Protein AF-A0A6V8NYQ4-F1 (afdb_monomer)

Organism: NCBI:txid2754717

InterPro domains:
  IPR017926 Glutamine amidotransferase [PF00117] (45-152)
  IPR029062 Class I glutamine amidotransferase-like [G3DSA:3.40.50.880] (35-164)
  IPR029062 Class I glutamine amidotransferase-like [SSF52317] (42-152)

Nearest PDB structures (foldseek):
  2ywc-assembly1_B  TM=9.496E-01  e=1.575E-10  Thermus thermophilus HB8
  7sbc-assembly1_A  TM=8.533E-01  e=2.482E-11  Acinetobacter baumannii
  1gpm-assembly1_D  TM=8.796E-01  e=5.332E-11  Escherichia coli K-12
  7sbc-assembly1_D  TM=8.388E-01  e=5.332E-11  Acinetobacter baumannii
  7sbc-assembly1_C  TM=8.125E-01  e=3.413E-11  Acinetobacter baumannii

Secondary structure (DSSP, 8-state):
--SSHHHHHHHHHHHHHHHHHHS-TTHHHHHHHHT-------EEEEEESS-TTHHHHHHHHHHTT-EEEEEETT--HHHHHHT--SEEEE---SS-TTSTT-----GGGGGSS--EEE-THHHHHHHHHTT------SS--EEEEEEEPPTTSSTT----EEEEEEE-

Mean predicted aligned error: 13.43 Å

Radius of gyration: 24.88 Å; Cα contacts (8 Å, |Δi|>4): 232; chains: 1; bounding box: 46×30×73 Å

Sequence (168 aa):
MTDIHKAAEIKKDTENTEIKKVTGMSKVKDINEEISIERETDTIVVLDFGGQYSQLIARRVRECQVYSLLLSYDTPLAEIVKLRPKGIILSGGPASVQVEGAPKCDPHLFGLGIPVLGICYGLQLMAHLLGGKVTTSGISEYGKTELSLDARSSDDGSADTHSIFLFG

Foldseek 3Di:
DPPPVVVVVVVVVVVVVVVCVVDPPPVVVVVVVVVPPPVLFAEEEEEDQADPCSVVVQVVCVVVVGHYDYDHQAPDPVVVVVNVHQEYEYEDHPDDPPDPPRRHHDLCVVVPPHHYHYDHNRVQRVCVSVPHDDDDDPDWDFAWDWDWDQLVPDPVSDTDIDTDTDTD

Structure (mmCIF, N/CA/C/O backbone):
data_AF-A0A6V8NYQ4-F1
#
_entry.id   AF-A0A6V8NYQ4-F1
#
loop_
_atom_site.group_PDB
_atom_site.id
_atom_site.type_symbol
_atom_site.label_atom_id
_atom_site.label_alt_id
_atom_site.label_comp_id
_atom_site.label_asym_id
_atom_site.label_entity_id
_atom_site.label_seq_id
_atom_site.pdbx_PDB_ins_code
_atom_site.Cartn_x
_atom_site.Cartn_y
_atom_site.Cartn_z
_atom_site.occupancy
_atom_site.B_iso_or_equiv
_atom_site.auth_seq_id
_atom_site.auth_comp_id
_atom_site.auth_asym_id
_atom_site.auth_atom_id
_atom_site.pdbx_PDB_model_num
ATOM 1 N N . MET A 1 1 ? 6.562 4.997 48.165 1.00 47.06 1 MET A N 1
ATOM 2 C CA . MET A 1 1 ? 5.998 5.496 46.890 1.00 47.06 1 MET A CA 1
ATOM 3 C C . MET A 1 1 ? 4.665 4.788 46.660 1.00 47.06 1 MET A C 1
ATOM 5 O O . MET A 1 1 ? 4.519 4.051 45.698 1.00 47.06 1 MET A O 1
ATOM 9 N N . THR A 1 2 ? 3.721 4.935 47.602 1.00 43.75 2 THR A N 1
ATOM 10 C CA . THR A 1 2 ? 2.524 4.068 47.637 1.00 43.75 2 THR A CA 1
ATOM 11 C C . THR A 1 2 ? 1.272 4.728 48.229 1.00 43.75 2 THR A C 1
ATOM 13 O O . THR A 1 2 ? 0.262 4.056 48.386 1.00 43.75 2 THR A O 1
ATOM 16 N N . ASP A 1 3 ? 1.283 6.041 48.483 1.00 48.44 3 ASP A N 1
ATOM 17 C CA . ASP A 1 3 ? 0.175 6.710 49.190 1.00 48.44 3 ASP A CA 1
ATOM 18 C C . ASP A 1 3 ? -0.668 7.656 48.319 1.00 48.44 3 ASP A C 1
ATOM 20 O O . ASP A 1 3 ? -1.706 8.138 48.758 1.00 48.44 3 ASP A O 1
ATOM 24 N N . ILE A 1 4 ? -0.296 7.878 47.052 1.00 41.62 4 ILE A N 1
ATOM 25 C CA . ILE A 1 4 ? -1.081 8.720 46.124 1.00 41.62 4 ILE A CA 1
ATOM 26 C C . ILE A 1 4 ? -2.063 7.878 45.291 1.00 41.62 4 ILE A C 1
ATOM 28 O O . ILE A 1 4 ? -3.172 8.325 45.003 1.00 41.62 4 ILE A O 1
ATOM 32 N N . HIS A 1 5 ? -1.726 6.623 44.978 1.00 44.12 5 HIS A N 1
ATOM 33 C CA . HIS A 1 5 ? -2.622 5.735 44.226 1.00 44.12 5 HIS A CA 1
ATOM 34 C C . HIS A 1 5 ? -3.829 5.264 45.052 1.00 44.12 5 HIS A C 1
ATOM 36 O O . HIS A 1 5 ? -4.928 5.160 44.515 1.00 44.12 5 HIS A O 1
ATOM 42 N N . LYS A 1 6 ? -3.672 5.095 46.371 1.00 47.97 6 LYS A N 1
ATOM 43 C CA . LYS A 1 6 ? -4.752 4.625 47.253 1.00 47.97 6 LYS A CA 1
ATOM 44 C C . LYS A 1 6 ? -5.828 5.690 47.514 1.00 47.97 6 LYS A C 1
ATOM 46 O O . LYS A 1 6 ? -6.999 5.365 47.666 1.00 47.97 6 LYS A O 1
ATOM 51 N N . ALA A 1 7 ? -5.454 6.971 47.507 1.00 45.22 7 ALA A N 1
ATOM 52 C CA . ALA A 1 7 ? -6.394 8.080 47.692 1.00 45.22 7 ALA A CA 1
ATOM 53 C C . ALA A 1 7 ? -7.265 8.352 46.446 1.00 45.22 7 ALA A C 1
ATOM 55 O O . ALA A 1 7 ? -8.390 8.835 46.577 1.00 45.22 7 ALA A O 1
ATOM 56 N N . ALA A 1 8 ? -6.769 8.029 45.246 1.00 44.34 8 ALA A N 1
ATOM 57 C CA . ALA A 1 8 ? -7.518 8.177 43.995 1.00 44.34 8 ALA A CA 1
ATOM 58 C C . ALA A 1 8 ? -8.578 7.076 43.802 1.00 44.34 8 ALA A C 1
ATOM 60 O O . ALA A 1 8 ? -9.621 7.322 43.201 1.00 44.34 8 ALA A O 1
ATOM 61 N N . GLU A 1 9 ? -8.328 5.883 44.339 1.00 45.12 9 GLU A N 1
ATOM 62 C CA . GLU A 1 9 ? -9.235 4.732 44.266 1.00 45.12 9 GLU A CA 1
ATOM 63 C C . GLU A 1 9 ? -10.422 4.902 45.232 1.00 45.12 9 GLU A C 1
ATOM 65 O O . GLU A 1 9 ? -11.577 4.790 44.835 1.00 45.12 9 GLU A O 1
ATOM 70 N N . ILE A 1 10 ? -10.153 5.369 46.458 1.00 49.22 10 ILE A N 1
ATOM 71 C CA . ILE A 1 10 ? -11.186 5.615 47.480 1.00 49.22 10 ILE A CA 1
ATOM 72 C C . ILE A 1 10 ? -12.109 6.792 47.102 1.00 49.22 10 ILE A C 1
ATOM 74 O O . ILE A 1 10 ? -13.310 6.758 47.384 1.00 49.22 10 ILE A O 1
ATOM 78 N N . LYS A 1 11 ? -11.592 7.828 46.420 1.00 49.75 11 LYS A N 1
ATOM 79 C CA . LYS A 1 11 ? -12.435 8.933 45.922 1.00 49.75 11 LYS A CA 1
ATOM 80 C C . LYS A 1 11 ? -13.393 8.486 44.816 1.00 49.75 11 LYS A C 1
ATOM 82 O O . LYS A 1 11 ? -14.563 8.859 44.868 1.00 49.75 11 LYS A O 1
ATOM 87 N N . LYS A 1 12 ? -12.936 7.638 43.886 1.00 51.28 12 LYS A N 1
ATOM 88 C CA . LYS A 1 12 ? -13.782 7.089 42.813 1.00 51.28 12 LYS A CA 1
ATOM 89 C C . LYS A 1 12 ? -14.933 6.248 43.355 1.00 51.28 12 LYS A C 1
ATOM 91 O O . LYS A 1 12 ? -16.038 6.340 42.829 1.00 51.28 12 LYS A O 1
ATOM 96 N N . ASP A 1 13 ? -14.700 5.483 44.417 1.00 49.62 13 ASP A N 1
ATOM 97 C CA . ASP A 1 13 ? -15.734 4.634 45.017 1.00 49.62 13 ASP A CA 1
ATOM 98 C C . ASP A 1 13 ? -16.775 5.436 45.807 1.00 49.62 13 ASP A C 1
ATOM 100 O O . ASP A 1 13 ? -17.963 5.096 45.804 1.00 49.62 13 ASP A O 1
ATOM 104 N N . THR A 1 14 ? -16.357 6.539 46.435 1.00 50.16 14 THR A N 1
ATOM 105 C CA . THR A 1 14 ? -17.260 7.399 47.215 1.00 50.16 14 THR A CA 1
ATOM 106 C C . THR A 1 14 ? -18.154 8.241 46.293 1.00 50.16 14 THR A C 1
ATOM 108 O O . THR A 1 14 ? -19.370 8.257 46.486 1.00 50.16 14 THR A O 1
ATOM 111 N N . GLU A 1 15 ? -17.599 8.822 45.218 1.00 51.72 15 GLU A N 1
ATOM 112 C CA . GLU A 1 15 ? -18.380 9.533 44.184 1.00 51.72 15 GLU A CA 1
ATOM 113 C C . GLU A 1 15 ? -19.346 8.595 43.446 1.00 51.72 15 GLU A C 1
ATOM 115 O O . GLU A 1 15 ? -20.516 8.932 43.258 1.00 51.72 15 GLU A O 1
ATOM 120 N N . ASN A 1 16 ? -18.917 7.374 43.095 1.00 50.88 16 ASN A N 1
ATOM 121 C CA . ASN A 1 16 ? -19.809 6.395 42.460 1.00 50.88 16 ASN A CA 1
ATOM 122 C C . ASN A 1 16 ? -20.960 5.961 43.373 1.00 50.88 16 ASN A C 1
ATOM 124 O O . ASN A 1 16 ? -22.036 5.609 42.885 1.00 50.88 16 ASN A O 1
ATOM 128 N N . THR A 1 17 ? -20.747 5.954 44.689 1.00 49.69 17 THR A N 1
ATOM 129 C CA . THR A 1 17 ? -21.781 5.578 45.659 1.00 49.69 17 THR A CA 1
ATOM 130 C C . THR A 1 17 ? -22.814 6.693 45.830 1.00 49.69 17 THR A C 1
ATOM 132 O O . THR A 1 17 ? -24.009 6.404 45.916 1.00 49.69 17 THR A O 1
ATOM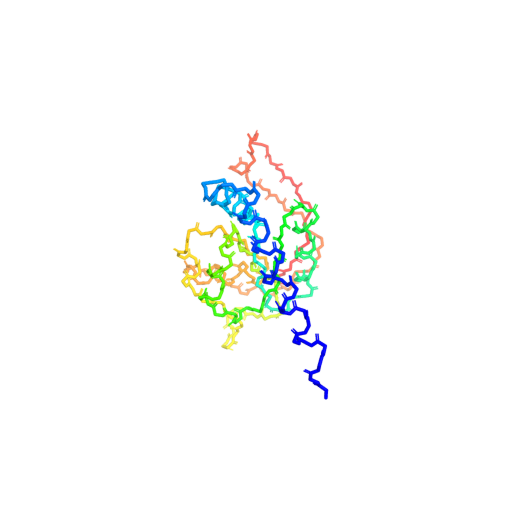 135 N N . GLU A 1 18 ? -22.395 7.960 45.800 1.00 50.16 18 GLU A N 1
ATOM 136 C CA . GLU A 1 18 ? -23.314 9.106 45.837 1.00 50.16 18 GLU A CA 1
ATOM 137 C C . GLU A 1 18 ? -24.107 9.257 44.533 1.00 50.16 18 GLU A C 1
ATOM 139 O O . GLU A 1 18 ? -25.329 9.426 44.577 1.00 50.16 18 GLU A O 1
ATOM 144 N N . ILE A 1 19 ? -23.467 9.076 43.374 1.00 49.09 19 ILE A N 1
ATOM 145 C CA . ILE A 1 19 ? -24.136 9.139 42.064 1.00 49.09 19 ILE A CA 1
ATOM 146 C C . ILE A 1 19 ? -25.211 8.044 41.944 1.00 49.09 19 ILE A C 1
ATOM 148 O O . ILE A 1 19 ? -26.349 8.336 41.560 1.00 49.09 19 ILE A O 1
ATOM 152 N N . LYS A 1 20 ? -24.911 6.809 42.376 1.00 49.91 20 LYS A N 1
ATOM 153 C CA . LYS A 1 20 ? -25.877 5.689 42.412 1.00 49.91 20 LYS A CA 1
ATOM 154 C C . LYS A 1 20 ? -27.059 5.921 43.360 1.00 49.91 20 LYS A C 1
ATOM 156 O O . LYS A 1 20 ? -28.101 5.296 43.187 1.00 49.91 20 LYS A O 1
ATOM 161 N N . LYS A 1 21 ? -26.909 6.788 44.368 1.00 49.78 21 LYS A N 1
ATOM 162 C CA . LYS A 1 21 ? -27.956 7.075 45.363 1.00 49.78 21 LYS A CA 1
ATOM 163 C C . LYS A 1 21 ? -28.878 8.218 44.929 1.00 49.78 21 LYS A C 1
ATOM 165 O O . LYS A 1 21 ? -30.060 8.193 45.262 1.00 49.78 21 LYS A O 1
ATOM 170 N N . VAL A 1 22 ? -28.355 9.190 44.174 1.00 51.56 22 VAL A N 1
ATOM 171 C CA . VAL A 1 22 ? -29.119 10.342 43.652 1.00 51.56 22 VAL A CA 1
ATOM 172 C C . VAL A 1 22 ? -29.856 9.999 42.354 1.00 51.56 22 VAL A C 1
ATOM 174 O O . VAL A 1 22 ? -30.937 10.526 42.094 1.00 51.56 22 VAL A O 1
ATOM 177 N N . THR A 1 23 ? -29.323 9.073 41.555 1.00 47.62 23 THR A N 1
ATOM 178 C CA . THR A 1 23 ? -29.973 8.599 40.328 1.00 47.62 23 THR A CA 1
ATOM 179 C C . THR A 1 23 ? -30.426 7.157 40.502 1.00 47.62 23 THR A C 1
ATOM 181 O O . THR A 1 23 ? -29.618 6.236 40.519 1.00 47.62 23 THR A O 1
ATOM 184 N N . GLY A 1 24 ? -31.739 6.957 40.666 1.00 46.62 24 GLY A N 1
ATOM 185 C CA . GLY A 1 24 ? -32.337 5.628 40.790 1.00 46.62 24 GLY A 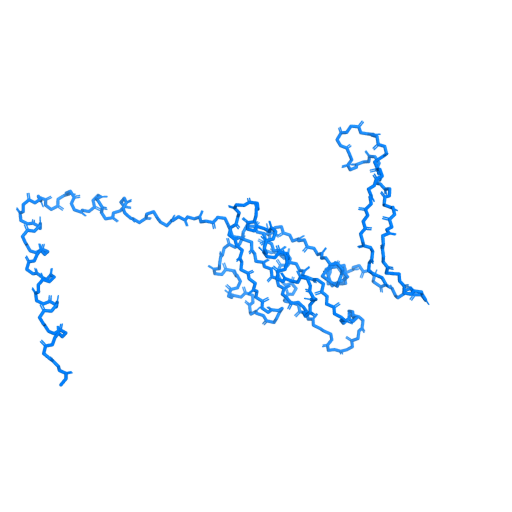CA 1
ATOM 186 C C . GLY A 1 24 ? -31.791 4.670 39.727 1.00 46.62 24 GLY A C 1
ATOM 187 O O . GLY A 1 24 ? -31.747 5.017 38.545 1.00 46.62 24 GLY A O 1
ATOM 188 N N . MET A 1 25 ? -31.377 3.479 40.175 1.00 45.56 25 MET A N 1
ATOM 189 C CA . MET A 1 25 ? -30.606 2.443 39.464 1.00 45.56 25 MET A CA 1
ATOM 190 C C . MET A 1 25 ? -31.068 2.047 38.046 1.00 45.56 25 MET A C 1
ATOM 192 O O . MET A 1 25 ? -30.364 1.289 37.386 1.00 45.56 25 MET A O 1
ATOM 196 N N . SER A 1 26 ? -32.201 2.546 37.552 1.00 46.97 26 SER A N 1
ATOM 197 C CA . SER A 1 26 ? -32.643 2.323 36.174 1.00 46.97 26 SER A CA 1
ATOM 198 C C . SER A 1 26 ? -31.987 3.275 35.168 1.00 46.97 26 SER A C 1
ATOM 200 O O . SER A 1 26 ? -31.706 2.848 34.061 1.00 46.97 26 SER A O 1
ATOM 202 N N . LYS A 1 27 ? -31.670 4.527 35.542 1.00 49.53 27 LYS A N 1
ATOM 203 C CA . LYS A 1 27 ? -31.125 5.517 34.589 1.00 49.53 27 LYS A CA 1
ATOM 204 C C . LYS A 1 27 ? -29.635 5.340 34.304 1.00 49.53 27 LYS A C 1
ATOM 206 O O . LYS A 1 27 ? -29.196 5.674 33.219 1.00 49.53 27 LYS A O 1
ATOM 211 N N . VAL A 1 28 ? -28.860 4.795 35.249 1.00 48.66 28 VAL A N 1
ATOM 212 C CA . VAL A 1 28 ? -27.393 4.643 35.128 1.00 48.66 28 VAL A CA 1
ATOM 213 C C . VAL A 1 28 ? -26.986 3.582 34.094 1.00 48.66 28 VAL A C 1
ATOM 215 O O . VAL A 1 28 ? -25.882 3.645 33.556 1.00 48.66 28 VAL A O 1
ATOM 218 N N . LYS A 1 29 ? -27.860 2.614 33.790 1.00 47.19 29 LYS A N 1
ATOM 219 C CA . LYS A 1 29 ? -27.615 1.653 32.705 1.00 47.19 29 LYS A CA 1
ATOM 220 C C . LYS A 1 29 ? -27.750 2.311 31.334 1.00 47.19 29 LYS A C 1
ATOM 222 O O . LYS A 1 29 ? -26.836 2.173 30.531 1.00 47.19 29 LYS A O 1
ATOM 227 N N . ASP A 1 30 ? -28.799 3.105 31.142 1.00 49.72 30 ASP A N 1
ATOM 228 C CA . ASP A 1 30 ? -29.090 3.755 29.859 1.00 49.72 30 ASP A CA 1
ATOM 229 C C . ASP A 1 30 ? -27.982 4.751 29.455 1.00 49.72 30 ASP A C 1
ATOM 231 O O . ASP A 1 30 ? -27.511 4.732 28.322 1.00 49.72 30 ASP A O 1
ATOM 235 N N . ILE A 1 31 ? -27.452 5.539 30.404 1.00 53.53 31 ILE A N 1
ATOM 236 C CA . ILE A 1 31 ? -26.318 6.455 30.138 1.00 53.53 31 ILE A CA 1
ATOM 237 C C . ILE A 1 31 ? -24.999 5.729 29.842 1.00 53.53 31 ILE A C 1
ATOM 239 O O . ILE A 1 31 ? -24.160 6.277 29.136 1.00 53.53 31 ILE A O 1
ATOM 243 N N . ASN A 1 32 ? -24.774 4.524 30.376 1.00 47.66 32 ASN A N 1
ATOM 244 C CA . ASN A 1 32 ? -23.544 3.779 30.085 1.00 47.66 32 ASN A CA 1
ATOM 245 C C . ASN A 1 32 ? -23.604 3.062 28.729 1.00 47.66 32 ASN A C 1
ATOM 247 O O . ASN A 1 32 ? -22.564 2.930 28.091 1.00 47.66 32 ASN A O 1
ATOM 251 N N . GLU A 1 33 ? -24.791 2.657 28.268 1.00 44.38 33 GLU A N 1
ATOM 252 C CA . GLU A 1 33 ? -24.982 2.142 26.903 1.00 44.38 33 GLU A CA 1
ATOM 253 C C . GLU A 1 33 ? -24.895 3.266 25.852 1.00 44.38 33 GLU A C 1
ATOM 255 O O . GLU A 1 33 ? -24.280 3.074 24.801 1.00 44.38 33 GLU A O 1
ATOM 260 N N . GLU A 1 34 ? -25.393 4.472 26.154 1.00 41.03 34 GLU A N 1
ATOM 261 C CA . GLU A 1 34 ? -25.288 5.640 25.260 1.00 41.03 34 GLU A CA 1
ATOM 262 C C . GLU A 1 34 ? -23.871 6.247 25.172 1.00 41.03 34 GLU A C 1
ATOM 264 O O . GLU A 1 34 ? -23.547 6.894 24.176 1.00 41.03 34 GLU A O 1
ATOM 269 N N . ILE A 1 35 ? -22.991 6.039 26.164 1.00 47.69 35 ILE A N 1
ATOM 270 C CA . ILE A 1 35 ? -21.607 6.571 26.154 1.00 47.69 35 ILE A CA 1
ATOM 271 C C . ILE A 1 35 ? -20.613 5.631 25.441 1.00 47.69 35 ILE A C 1
ATOM 273 O O . ILE A 1 35 ? -19.504 6.043 25.097 1.00 47.69 35 ILE A O 1
ATOM 277 N N . SER A 1 36 ? -21.020 4.409 25.090 1.00 43.03 36 SER A N 1
ATOM 278 C CA . SER A 1 36 ? -20.257 3.504 24.216 1.00 43.03 36 SER A CA 1
ATOM 279 C C . SER A 1 36 ? -20.507 3.746 22.724 1.00 43.03 36 SER A C 1
ATOM 281 O O . SER A 1 36 ? -20.566 2.805 21.935 1.00 43.03 36 SER A O 1
ATOM 283 N N . ILE A 1 37 ? -20.591 5.014 22.305 1.00 52.16 37 ILE A N 1
ATOM 284 C CA . ILE A 1 37 ? -20.349 5.357 20.901 1.00 52.16 37 ILE A CA 1
ATOM 285 C C . ILE A 1 37 ? -18.864 5.064 20.647 1.00 52.16 37 ILE A C 1
ATOM 287 O O . ILE A 1 37 ? -18.013 5.956 20.707 1.00 52.16 37 ILE A O 1
ATOM 291 N N . GLU A 1 38 ? -18.537 3.797 20.372 1.00 54.50 38 GLU A N 1
ATOM 292 C CA . GLU A 1 38 ? -17.441 3.484 19.469 1.00 54.50 38 GLU A CA 1
ATOM 293 C C . GLU A 1 38 ? -17.717 4.342 18.243 1.00 54.50 38 GLU A C 1
ATOM 295 O O . GLU A 1 38 ? -18.637 4.075 17.471 1.00 54.50 38 GLU A O 1
ATOM 300 N N . ARG A 1 39 ? -16.992 5.451 18.096 1.00 52.16 39 ARG A N 1
ATOM 301 C CA . ARG A 1 39 ? -16.968 6.128 16.811 1.00 52.16 39 ARG A CA 1
ATOM 302 C C . ARG A 1 39 ? -16.336 5.109 15.881 1.00 52.16 39 ARG A C 1
ATOM 304 O O . ARG A 1 39 ? -15.120 4.950 15.897 1.00 52.16 39 ARG A O 1
ATOM 311 N N . GLU A 1 40 ? -17.169 4.365 15.162 1.00 64.94 40 GLU A N 1
ATOM 312 C CA . GLU A 1 40 ? -16.743 3.494 14.081 1.00 64.94 40 GLU A CA 1
ATOM 313 C C . GLU A 1 40 ? -16.188 4.423 13.005 1.00 64.94 40 GLU A C 1
ATOM 315 O O . GLU A 1 40 ? -16.897 4.942 12.149 1.00 64.94 40 GLU A O 1
ATOM 320 N N . THR A 1 41 ? -14.916 4.779 13.166 1.00 80.38 41 THR A N 1
ATOM 321 C CA . THR A 1 41 ? -14.209 5.628 12.227 1.00 80.38 41 THR A CA 1
ATOM 322 C C . THR A 1 41 ? -13.845 4.767 11.041 1.00 80.38 41 THR A C 1
ATOM 324 O O . THR A 1 41 ? -13.103 3.788 11.192 1.00 80.38 41 THR A O 1
ATOM 327 N N . ASP A 1 42 ? -14.330 5.151 9.865 1.00 90.75 42 ASP A N 1
ATOM 328 C CA . ASP A 1 42 ? -13.899 4.538 8.618 1.00 90.75 42 ASP A CA 1
ATOM 329 C C . ASP A 1 42 ? -12.371 4.563 8.551 1.00 90.75 42 ASP A C 1
ATOM 331 O O . ASP A 1 42 ? -11.731 5.615 8.652 1.00 90.75 42 ASP A O 1
ATOM 335 N N . THR A 1 43 ? -11.796 3.366 8.457 1.00 95.62 43 THR A N 1
ATOM 336 C CA . THR A 1 43 ? -10.356 3.140 8.543 1.00 95.62 43 THR A CA 1
ATOM 337 C C . THR A 1 43 ? -9.857 2.560 7.234 1.00 95.62 43 THR A C 1
ATOM 339 O O . THR A 1 43 ? -10.366 1.541 6.765 1.00 95.62 43 THR A O 1
ATOM 342 N N . ILE A 1 44 ? -8.827 3.180 6.669 1.00 98.12 44 ILE A N 1
ATOM 343 C CA . ILE A 1 44 ? -8.062 2.637 5.548 1.00 98.12 44 ILE A CA 1
ATOM 344 C C . ILE A 1 44 ? -6.711 2.154 6.062 1.00 98.12 44 ILE A C 1
ATOM 346 O O . ILE A 1 44 ? -5.978 2.892 6.723 1.00 98.12 44 ILE A O 1
ATOM 350 N N . VAL A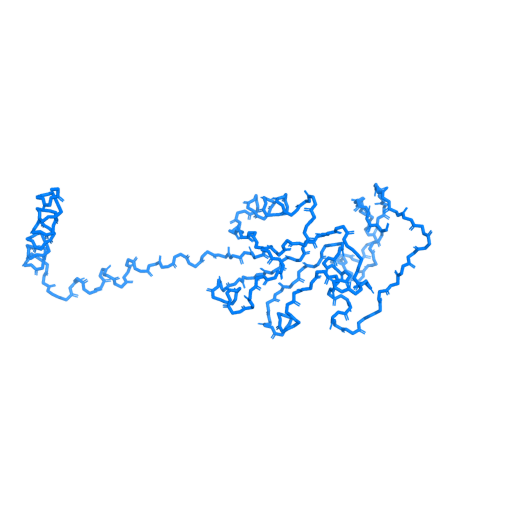 1 45 ? -6.358 0.918 5.734 1.00 98.25 45 VAL A N 1
ATOM 351 C CA . VAL A 1 45 ? -5.027 0.374 6.024 1.00 98.25 45 VAL A CA 1
ATOM 352 C C . VAL A 1 45 ? -4.145 0.550 4.796 1.00 98.25 45 VAL A C 1
ATOM 354 O O . VAL A 1 45 ? -4.514 0.150 3.698 1.00 98.25 45 VAL A O 1
ATOM 357 N N . VAL A 1 46 ? -2.966 1.133 4.977 1.00 98.44 46 VAL A N 1
ATOM 358 C CA . VAL A 1 46 ? -1.915 1.223 3.963 1.00 98.44 46 VAL A CA 1
ATOM 359 C C . VAL A 1 46 ? -0.827 0.225 4.345 1.00 98.44 46 VAL A C 1
ATOM 361 O O . VAL A 1 46 ? -0.195 0.385 5.388 1.00 98.44 46 VAL A O 1
ATOM 364 N N . LEU A 1 47 ? -0.619 -0.802 3.522 1.00 98.25 47 LEU A N 1
ATOM 365 C CA . LEU A 1 47 ? 0.482 -1.752 3.676 1.00 98.25 47 LEU A CA 1
ATOM 366 C C . LEU A 1 47 ? 1.719 -1.221 2.952 1.00 98.25 47 LEU A C 1
ATOM 368 O O . LEU A 1 47 ? 1.676 -0.990 1.741 1.00 98.25 47 LEU A O 1
ATOM 372 N N . ASP A 1 48 ? 2.796 -1.020 3.707 1.00 97.69 48 ASP A N 1
ATOM 373 C CA . ASP A 1 48 ? 4.062 -0.472 3.236 1.00 97.69 48 ASP A CA 1
ATOM 374 C C . ASP A 1 48 ? 5.015 -1.574 2.766 1.00 97.69 48 ASP A C 1
ATOM 376 O O . ASP A 1 48 ? 5.492 -2.388 3.556 1.00 97.69 48 ASP A O 1
ATOM 380 N N . PHE A 1 49 ? 5.330 -1.554 1.475 1.00 96.44 49 PHE A N 1
ATOM 381 C CA . PHE A 1 49 ? 6.300 -2.433 0.817 1.00 96.44 49 PHE A CA 1
ATOM 382 C C . PHE A 1 49 ? 7.685 -1.773 0.654 1.00 96.44 49 PHE A C 1
ATOM 384 O O . PHE A 1 49 ? 8.497 -2.208 -0.166 1.00 96.44 49 PHE A O 1
ATOM 391 N N . GLY A 1 50 ? 7.963 -0.708 1.414 1.00 92.50 50 GLY A N 1
ATOM 392 C CA . GLY A 1 50 ? 9.228 0.035 1.389 1.00 92.50 50 GLY A CA 1
ATOM 393 C C . GLY A 1 50 ? 9.255 1.171 0.364 1.00 92.50 50 GLY A C 1
ATOM 394 O O . GLY A 1 50 ? 10.327 1.611 -0.053 1.00 92.50 50 GLY A O 1
ATOM 395 N N . GLY A 1 51 ? 8.088 1.627 -0.091 1.00 87.50 51 GLY A N 1
ATOM 396 C CA . GLY A 1 51 ? 7.970 2.700 -1.071 1.00 87.50 51 GLY A CA 1
ATOM 397 C C . GLY A 1 51 ? 8.225 4.080 -0.465 1.00 87.50 51 GLY A C 1
ATOM 398 O O . GLY A 1 51 ? 7.701 4.423 0.590 1.00 87.50 51 GLY A O 1
ATOM 399 N N . GLN A 1 52 ? 8.934 4.945 -1.195 1.00 90.00 52 GLN A N 1
ATOM 400 C CA . GLN A 1 52 ? 9.194 6.331 -0.766 1.00 90.00 52 GLN A CA 1
ATOM 401 C C . GLN A 1 52 ? 7.918 7.172 -0.534 1.00 90.00 52 GLN A C 1
ATOM 403 O O . GLN A 1 52 ? 7.961 8.200 0.137 1.00 90.00 52 GLN A O 1
ATOM 408 N N . TYR A 1 53 ? 6.773 6.742 -1.079 1.00 92.69 53 TYR A N 1
ATOM 409 C CA . TYR A 1 53 ? 5.504 7.473 -1.019 1.00 92.69 53 TYR A CA 1
ATOM 410 C C . TYR A 1 53 ? 4.478 6.895 -0.033 1.00 92.69 53 TYR A C 1
ATOM 412 O O . TYR A 1 53 ? 3.388 7.454 0.078 1.00 92.69 53 TYR A O 1
ATOM 420 N N . SER A 1 54 ? 4.783 5.831 0.716 1.00 94.75 54 SER A N 1
ATOM 421 C CA . SER A 1 54 ? 3.804 5.167 1.598 1.00 94.75 54 SER A CA 1
ATOM 422 C C . SER A 1 54 ? 3.217 6.111 2.658 1.00 94.75 54 SER A C 1
ATOM 424 O O . SER A 1 54 ? 2.002 6.165 2.862 1.00 94.75 54 SER A O 1
ATOM 426 N N . GLN A 1 55 ? 4.054 6.965 3.256 1.00 95.56 55 GLN A N 1
ATOM 427 C CA . GLN A 1 55 ? 3.594 7.999 4.194 1.00 95.56 55 GLN A CA 1
ATOM 428 C C . GLN A 1 55 ? 2.751 9.089 3.517 1.00 95.56 55 GLN A C 1
ATOM 430 O O . GLN A 1 55 ? 1.809 9.609 4.122 1.00 95.56 55 GLN A O 1
ATOM 435 N N . LEU A 1 56 ? 3.068 9.435 2.263 1.00 96.69 56 LEU A N 1
ATOM 436 C CA . LEU A 1 56 ? 2.295 10.405 1.490 1.00 96.69 56 LEU A CA 1
ATOM 437 C C . LEU A 1 56 ? 0.908 9.849 1.160 1.00 96.69 56 LEU A C 1
ATOM 439 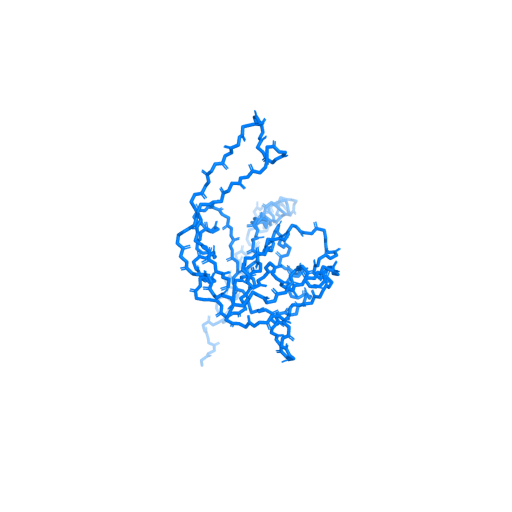O O . LEU A 1 56 ? -0.066 10.577 1.313 1.00 96.69 56 LEU A O 1
ATOM 443 N N . ILE A 1 57 ? 0.801 8.569 0.796 1.00 96.50 57 ILE A N 1
ATOM 444 C CA . ILE A 1 57 ? -0.483 7.886 0.576 1.00 96.50 57 ILE A CA 1
ATOM 445 C C . ILE A 1 57 ? -1.348 7.973 1.841 1.00 96.50 57 ILE A C 1
ATOM 447 O O . ILE A 1 57 ? -2.461 8.494 1.785 1.00 96.50 57 ILE A O 1
ATOM 451 N N . ALA A 1 58 ? -0.817 7.569 3.000 1.00 96.19 58 ALA A N 1
ATOM 452 C CA . ALA A 1 58 ? -1.542 7.662 4.272 1.00 96.19 58 ALA A CA 1
ATOM 453 C C . ALA A 1 58 ? -1.941 9.112 4.615 1.00 96.19 58 ALA A C 1
ATOM 455 O O . ALA A 1 58 ? -3.033 9.389 5.108 1.00 96.19 58 ALA A O 1
ATOM 456 N N . ARG A 1 59 ? -1.074 10.088 4.323 1.00 96.94 59 ARG A N 1
ATOM 457 C CA . ARG A 1 59 ? -1.415 11.509 4.467 1.00 96.94 59 ARG A CA 1
ATOM 458 C C . ARG A 1 59 ? -2.569 11.928 3.549 1.00 96.94 59 ARG A C 1
ATOM 460 O O . ARG A 1 59 ? -3.462 12.614 4.031 1.00 96.94 59 ARG A O 1
ATOM 467 N N . ARG A 1 60 ? -2.581 11.510 2.281 1.00 97.44 60 ARG A N 1
ATOM 468 C CA . ARG A 1 60 ? -3.642 11.866 1.321 1.00 97.44 60 ARG A CA 1
ATOM 469 C C . ARG A 1 60 ? -4.997 11.299 1.724 1.00 97.44 60 ARG A C 1
ATOM 471 O O . ARG A 1 60 ? -5.984 12.015 1.651 1.00 97.44 60 ARG A O 1
ATOM 478 N N . VAL A 1 61 ? -5.031 10.077 2.253 1.00 96.62 61 VAL A N 1
ATOM 479 C CA . VAL A 1 61 ? -6.259 9.502 2.829 1.00 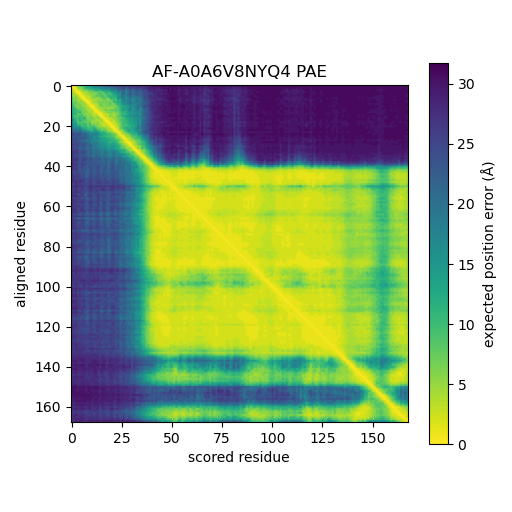96.62 61 VAL A CA 1
ATOM 480 C C . VAL A 1 61 ? -6.795 10.365 3.980 1.00 96.62 61 VAL A C 1
ATOM 482 O O . VAL A 1 61 ? -7.988 10.654 4.033 1.00 96.62 61 VAL A O 1
ATOM 485 N N . ARG A 1 62 ? -5.914 10.848 4.866 1.00 94.94 62 ARG A N 1
ATOM 486 C CA . ARG A 1 62 ? -6.309 11.750 5.965 1.00 94.94 62 ARG A CA 1
ATOM 487 C C . ARG A 1 62 ? -6.782 13.118 5.483 1.00 94.94 62 ARG A C 1
ATOM 489 O O . ARG A 1 62 ? -7.680 13.692 6.091 1.00 94.94 62 ARG A O 1
ATOM 496 N N . GLU A 1 63 ? -6.214 13.633 4.395 1.00 96.56 63 GLU A N 1
ATOM 497 C CA . GLU A 1 63 ? -6.691 14.861 3.740 1.00 96.56 63 GLU A CA 1
ATOM 498 C C . GLU A 1 63 ? -8.113 14.686 3.168 1.00 96.56 63 GLU A C 1
ATOM 500 O O . GLU A 1 63 ? -8.871 15.651 3.129 1.00 96.56 63 GLU A O 1
ATOM 505 N N . CYS A 1 64 ? -8.521 13.453 2.845 1.00 93.81 64 CYS A N 1
ATOM 506 C CA . CYS A 1 64 ? -9.903 13.089 2.509 1.00 93.81 64 CYS A CA 1
ATOM 507 C C . CYS A 1 64 ? -10.809 12.860 3.738 1.00 93.81 64 CYS A C 1
ATOM 509 O O . CYS A 1 64 ? -11.899 12.319 3.590 1.00 93.81 64 CYS A O 1
ATOM 511 N N . GLN A 1 65 ? -10.379 13.259 4.942 1.00 93.00 65 GLN A N 1
ATOM 512 C CA . GLN A 1 65 ? -11.127 13.124 6.203 1.00 93.00 65 GLN A CA 1
ATOM 513 C C . GLN A 1 65 ? -11.409 11.673 6.641 1.00 93.00 65 GLN A C 1
ATOM 515 O O . GLN A 1 65 ? -12.284 11.439 7.473 1.00 93.00 65 GLN A O 1
ATOM 520 N N . VAL A 1 66 ? -10.636 10.704 6.139 1.00 95.06 66 VAL A N 1
ATOM 521 C CA . VAL A 1 66 ? -10.728 9.287 6.523 1.00 95.06 66 VAL A CA 1
ATOM 522 C C . VAL A 1 66 ? -9.537 8.907 7.405 1.00 95.06 66 VAL A C 1
ATOM 524 O O . VAL A 1 66 ? -8.406 9.347 7.171 1.00 95.06 66 VAL A O 1
ATOM 527 N N . TYR A 1 67 ? -9.762 8.094 8.441 1.00 95.94 67 TYR A N 1
ATOM 528 C CA . TYR A 1 67 ? -8.669 7.620 9.289 1.00 95.94 67 TYR A CA 1
ATOM 529 C C . TYR A 1 67 ? -7.794 6.626 8.516 1.00 95.94 67 TYR A C 1
ATOM 531 O O . TYR A 1 67 ? -8.293 5.775 7.783 1.00 95.94 67 TYR A O 1
ATOM 539 N N . SER A 1 68 ? -6.472 6.721 8.673 1.00 96.81 68 SER A N 1
ATOM 540 C CA . SER A 1 68 ? -5.535 5.832 7.984 1.00 96.81 68 SER A CA 1
ATOM 541 C C . SER A 1 68 ? -4.474 5.277 8.923 1.00 96.81 68 SER A C 1
ATOM 543 O O . SER A 1 68 ? -3.851 6.051 9.660 1.00 96.81 68 SER A O 1
ATOM 545 N N . LEU A 1 69 ? -4.182 3.986 8.799 1.00 97.25 69 LEU A N 1
ATOM 546 C CA . LEU A 1 69 ? -3.061 3.321 9.462 1.00 97.25 69 LEU A CA 1
ATOM 547 C C . LEU A 1 69 ? -2.020 2.905 8.428 1.00 97.25 69 LEU A C 1
ATOM 549 O O . LEU A 1 69 ? -2.366 2.306 7.417 1.00 97.25 69 LEU A O 1
ATOM 553 N N . LEU A 1 70 ? -0.752 3.214 8.691 1.00 97.75 70 LEU A N 1
ATOM 554 C CA . LEU A 1 70 ? 0.374 2.712 7.908 1.00 97.75 70 LEU A CA 1
ATOM 555 C C . LEU A 1 70 ? 0.972 1.518 8.654 1.00 97.75 70 LEU A C 1
ATOM 557 O O . LEU A 1 70 ? 1.424 1.682 9.786 1.00 97.75 70 LEU A O 1
ATOM 561 N N . LEU A 1 71 ? 0.947 0.343 8.034 1.00 98.06 71 LEU A N 1
ATOM 562 C CA . LEU A 1 71 ? 1.427 -0.916 8.601 1.00 98.06 71 LEU A CA 1
ATOM 563 C C . LEU A 1 71 ? 2.471 -1.536 7.671 1.00 98.06 71 LEU A C 1
ATOM 565 O O . LEU A 1 71 ? 2.475 -1.268 6.472 1.00 98.06 71 LEU A O 1
ATOM 569 N N . SER A 1 72 ? 3.344 -2.381 8.211 1.00 97.31 72 SER A N 1
ATOM 570 C CA . SER A 1 72 ? 4.311 -3.126 7.400 1.00 97.31 72 SER A CA 1
ATOM 571 C C . SER A 1 72 ? 3.606 -4.180 6.536 1.00 97.31 72 SER A C 1
ATOM 573 O O . SER A 1 72 ? 2.577 -4.725 6.946 1.00 97.31 72 SER A O 1
ATOM 575 N N . TYR A 1 73 ? 4.140 -4.498 5.354 1.00 96.06 73 TYR A N 1
ATOM 576 C CA . TYR A 1 73 ? 3.551 -5.507 4.462 1.00 96.06 73 TYR A CA 1
ATOM 577 C C . TYR A 1 73 ? 3.443 -6.912 5.079 1.00 96.06 73 TYR A C 1
ATOM 579 O O . TYR A 1 73 ? 2.595 -7.698 4.656 1.00 96.06 73 TYR A O 1
ATOM 587 N N . ASP A 1 74 ? 4.306 -7.225 6.048 1.00 95.50 74 ASP A N 1
ATOM 588 C CA . ASP A 1 74 ? 4.380 -8.505 6.760 1.00 95.50 74 ASP A CA 1
ATOM 589 C C . ASP A 1 74 ? 3.452 -8.570 7.986 1.00 95.50 74 ASP A C 1
ATOM 591 O O . ASP A 1 74 ? 3.443 -9.569 8.706 1.00 95.50 74 ASP A O 1
ATOM 595 N N . THR A 1 75 ? 2.647 -7.525 8.213 1.00 97.69 75 THR A N 1
ATOM 596 C CA . THR A 1 75 ? 1.666 -7.496 9.302 1.00 97.69 75 THR A CA 1
ATOM 597 C C . THR A 1 75 ? 0.712 -8.690 9.177 1.00 97.69 75 THR A C 1
ATOM 599 O O . THR A 1 75 ? 0.104 -8.874 8.115 1.00 97.69 75 THR A O 1
ATOM 602 N N . PRO A 1 76 ? 0.523 -9.494 10.242 1.00 97.69 76 PRO A N 1
ATOM 603 C CA . PRO A 1 76 ? -0.350 -10.658 10.190 1.00 97.69 76 PRO A CA 1
ATOM 604 C C . PRO A 1 76 ? -1.783 -10.291 9.800 1.00 97.69 76 PRO A C 1
ATOM 606 O O . PRO A 1 76 ? -2.369 -9.349 10.340 1.00 97.69 76 PRO A O 1
ATOM 609 N N . LEU A 1 77 ? -2.402 -11.097 8.934 1.00 96.75 77 LEU A N 1
ATOM 610 C CA . LEU A 1 77 ? -3.770 -10.856 8.465 1.00 96.75 77 LEU A CA 1
ATOM 611 C C . LEU A 1 77 ? -4.775 -10.718 9.617 1.00 96.75 77 LEU A C 1
ATOM 613 O O . LEU A 1 77 ? -5.666 -9.873 9.577 1.00 96.75 77 LEU A O 1
ATOM 617 N N . ALA A 1 78 ? -4.601 -11.506 10.680 1.00 96.94 78 ALA A N 1
ATOM 618 C CA . ALA A 1 78 ? -5.446 -11.446 11.869 1.00 96.94 78 ALA A CA 1
ATOM 619 C C . ALA A 1 78 ? -5.394 -10.083 12.581 1.00 96.94 78 ALA A C 1
ATOM 621 O O . ALA A 1 78 ? -6.383 -9.675 13.187 1.00 96.94 78 ALA A O 1
ATOM 622 N N . GLU A 1 79 ? -4.265 -9.375 12.527 1.00 96.62 79 GLU A N 1
ATOM 623 C CA . GLU A 1 79 ? -4.151 -8.023 13.079 1.00 96.62 79 GLU A CA 1
ATOM 624 C C . GLU A 1 79 ? -4.858 -7.008 12.187 1.00 96.62 79 GLU A C 1
ATOM 626 O O . GLU A 1 79 ? -5.604 -6.176 12.696 1.00 96.62 79 GLU A O 1
ATOM 631 N N . ILE A 1 80 ? -4.723 -7.142 10.866 1.00 96.44 80 ILE A N 1
ATOM 632 C CA . ILE A 1 80 ? -5.418 -6.287 9.894 1.00 96.44 80 ILE A CA 1
ATOM 633 C C . ILE A 1 80 ? -6.940 -6.421 10.047 1.00 96.44 80 ILE A C 1
ATOM 635 O O . ILE A 1 80 ? -7.647 -5.418 10.096 1.00 96.44 80 ILE A O 1
ATOM 639 N N . VAL A 1 81 ? -7.457 -7.646 10.188 1.00 95.25 81 VAL A N 1
ATOM 640 C CA . VAL A 1 81 ? -8.903 -7.903 10.337 1.00 95.25 81 VAL A CA 1
ATOM 641 C C . VAL A 1 81 ? -9.471 -7.276 11.614 1.00 95.25 81 VAL A C 1
ATOM 643 O O . VAL A 1 81 ? -10.577 -6.736 11.586 1.00 95.25 81 VAL A O 1
ATOM 646 N N . LYS A 1 82 ? -8.714 -7.272 12.721 1.00 95.19 82 LYS A N 1
ATOM 647 C CA . LYS A 1 82 ? -9.140 -6.633 13.983 1.00 95.19 82 LYS A CA 1
ATOM 648 C C . LYS A 1 82 ? -9.378 -5.130 13.837 1.00 95.19 82 LYS A C 1
ATOM 650 O O . LYS A 1 82 ? -10.161 -4.571 14.599 1.00 95.19 82 LYS A O 1
ATOM 655 N N . LEU A 1 83 ? -8.736 -4.488 12.861 1.00 94.31 83 LEU A N 1
ATOM 656 C CA . LEU A 1 83 ? -8.908 -3.063 12.579 1.00 94.31 83 LEU A CA 1
ATOM 657 C C . LEU A 1 83 ? -10.207 -2.753 11.821 1.00 94.31 83 LEU A C 1
ATOM 659 O O . LEU A 1 83 ? -10.536 -1.580 11.676 1.00 94.31 83 LEU A O 1
ATOM 663 N N . ARG A 1 84 ? -10.934 -3.773 11.333 1.00 94.94 84 ARG A N 1
ATOM 664 C CA . ARG A 1 84 ? -12.155 -3.633 10.516 1.00 94.94 84 ARG A CA 1
ATOM 665 C C . ARG A 1 84 ? -12.011 -2.594 9.383 1.00 94.94 84 ARG A C 1
ATOM 667 O O . ARG A 1 84 ? -12.833 -1.678 9.290 1.00 94.94 84 ARG A O 1
ATOM 674 N N . PRO A 1 85 ? -10.972 -2.676 8.529 1.00 96.62 85 PRO A N 1
ATOM 675 C CA . PRO A 1 85 ? -10.744 -1.640 7.535 1.00 96.62 85 PRO A CA 1
ATOM 676 C C . PRO A 1 85 ? -11.865 -1.615 6.491 1.00 96.62 85 PRO A C 1
ATOM 678 O O . PRO A 1 85 ? -12.328 -2.655 6.025 1.00 96.62 85 PRO A O 1
ATOM 681 N N . LYS A 1 86 ? -12.263 -0.407 6.083 1.00 97.00 86 LYS A N 1
ATOM 682 C CA . LYS A 1 86 ? -13.180 -0.177 4.955 1.00 97.00 86 LYS A CA 1
ATOM 683 C C . LYS A 1 86 ? -12.487 -0.317 3.602 1.00 97.00 86 LYS A C 1
ATOM 685 O O . LYS A 1 86 ? -13.156 -0.476 2.589 1.00 97.00 86 LYS A O 1
ATOM 690 N N . GLY A 1 87 ? -11.158 -0.261 3.586 1.00 97.75 87 GLY A N 1
ATOM 691 C CA . GLY A 1 87 ? -10.346 -0.428 2.391 1.00 97.75 87 GLY A CA 1
ATOM 692 C C . GLY A 1 87 ? -8.876 -0.638 2.731 1.00 97.75 87 GLY A C 1
ATOM 693 O O . GLY A 1 87 ? -8.406 -0.256 3.810 1.00 97.75 87 GLY A O 1
ATOM 694 N N . ILE A 1 88 ? -8.154 -1.259 1.803 1.00 98.38 88 ILE A N 1
ATOM 695 C CA . ILE A 1 88 ? -6.726 -1.555 1.931 1.00 98.38 88 ILE A CA 1
ATOM 696 C C . ILE A 1 88 ? -5.987 -0.972 0.724 1.00 98.38 88 ILE A C 1
ATOM 698 O O . ILE A 1 88 ? -6.406 -1.149 -0.418 1.00 98.38 88 ILE A O 1
ATOM 702 N N . ILE A 1 89 ? -4.870 -0.291 0.965 1.00 98.50 89 ILE A N 1
ATOM 703 C CA . ILE A 1 89 ? -3.967 0.197 -0.078 1.00 98.50 89 ILE A CA 1
ATOM 704 C C . ILE A 1 89 ? -2.648 -0.567 0.025 1.00 98.50 89 ILE A C 1
ATOM 706 O O . ILE A 1 89 ? -1.996 -0.542 1.066 1.00 98.50 89 ILE A O 1
ATOM 710 N N . LEU A 1 90 ? -2.237 -1.219 -1.060 1.00 98.19 90 LEU A N 1
ATOM 711 C CA . LEU A 1 90 ? -0.917 -1.829 -1.203 1.00 98.19 90 LEU A CA 1
ATOM 712 C C . LEU A 1 90 ? 0.020 -0.794 -1.832 1.00 98.19 90 LEU A C 1
ATOM 714 O O . LEU A 1 90 ? -0.185 -0.391 -2.983 1.00 98.19 90 LEU A O 1
ATOM 718 N N . SER A 1 91 ? 1.018 -0.328 -1.079 1.00 97.25 91 SER A N 1
ATOM 719 C CA . SER A 1 91 ? 1.928 0.714 -1.553 1.00 97.25 91 SER A CA 1
ATOM 720 C C . SER A 1 91 ? 2.845 0.232 -2.683 1.00 97.25 91 SER A C 1
ATOM 722 O O . SER A 1 91 ? 2.986 -0.960 -2.961 1.00 97.25 91 SER A O 1
ATOM 724 N N . GLY A 1 92 ? 3.550 1.188 -3.289 1.00 94.31 92 GLY A N 1
ATOM 725 C CA . GLY A 1 92 ? 4.734 0.881 -4.084 1.00 94.31 92 GLY A CA 1
ATOM 726 C C . GLY A 1 92 ? 5.890 0.374 -3.214 1.00 94.31 92 GLY A C 1
ATOM 727 O O . GLY A 1 92 ? 5.841 0.444 -1.985 1.00 94.31 92 GLY A O 1
ATOM 728 N N . GLY A 1 93 ? 6.951 -0.081 -3.869 1.00 91.25 93 GLY A N 1
ATOM 729 C CA . GLY A 1 93 ? 8.178 -0.564 -3.246 1.00 91.25 93 GLY A CA 1
ATOM 730 C C . GLY A 1 93 ? 9.281 -0.698 -4.301 1.00 91.25 93 GLY A C 1
ATOM 731 O O . GLY A 1 93 ? 8.968 -0.736 -5.490 1.00 91.25 93 GLY A O 1
ATOM 732 N N . PRO A 1 94 ? 10.562 -0.738 -3.900 1.00 88.75 94 PRO A N 1
ATOM 733 C CA . PRO A 1 94 ? 11.694 -0.834 -4.826 1.00 88.75 94 PRO A CA 1
ATOM 734 C C . PRO A 1 94 ? 11.930 -2.260 -5.350 1.00 88.75 94 PRO A C 1
ATOM 736 O O . PRO A 1 94 ? 12.778 -2.469 -6.213 1.00 88.75 94 PRO A O 1
ATOM 739 N N . ALA A 1 95 ? 11.239 -3.253 -4.786 1.00 87.81 95 ALA A N 1
ATOM 740 C CA . ALA A 1 95 ? 11.397 -4.653 -5.148 1.00 87.81 95 ALA A CA 1
ATOM 741 C C . ALA A 1 95 ? 10.739 -4.978 -6.498 1.00 87.81 95 ALA A C 1
ATOM 743 O O . ALA A 1 95 ? 9.843 -4.278 -6.962 1.00 87.81 95 ALA A O 1
ATOM 744 N N . SER A 1 96 ? 11.142 -6.101 -7.092 1.00 87.31 96 SER A N 1
ATOM 745 C CA . SER A 1 96 ? 10.441 -6.718 -8.220 1.00 87.31 96 SER A CA 1
ATOM 746 C C . SER A 1 96 ? 9.713 -7.970 -7.743 1.00 87.31 96 SER A C 1
ATOM 748 O O . SER A 1 96 ? 10.312 -8.826 -7.092 1.00 87.31 96 SER A O 1
ATOM 750 N N . VAL A 1 97 ? 8.425 -8.093 -8.081 1.00 89.44 97 VAL A N 1
ATOM 751 C CA . VAL A 1 97 ? 7.551 -9.187 -7.607 1.00 89.44 97 VAL A CA 1
ATOM 752 C C . VAL A 1 97 ? 8.029 -10.578 -8.046 1.00 89.44 97 VAL A C 1
ATOM 754 O O . VAL A 1 97 ? 7.689 -11.584 -7.427 1.00 89.44 97 VAL A O 1
ATOM 757 N N . GLN A 1 98 ? 8.820 -10.641 -9.119 1.00 83.06 98 GLN A N 1
ATOM 758 C CA . GLN A 1 98 ? 9.314 -11.888 -9.705 1.00 83.06 98 GLN A CA 1
ATOM 759 C C . GLN A 1 98 ? 10.547 -12.451 -8.982 1.00 83.06 98 GLN A C 1
ATOM 761 O O . GLN A 1 98 ? 10.933 -13.588 -9.246 1.00 83.06 98 GLN A O 1
ATOM 766 N N . VAL A 1 99 ? 11.182 -11.671 -8.101 1.00 87.31 99 VAL A N 1
ATOM 767 C CA . VAL A 1 99 ? 12.393 -12.090 -7.385 1.00 87.31 99 VAL A CA 1
ATOM 768 C C . VAL A 1 99 ? 12.017 -12.975 -6.195 1.00 87.31 99 VAL A C 1
ATOM 770 O O . VAL A 1 99 ? 11.031 -12.736 -5.495 1.00 87.31 99 VAL A O 1
ATOM 773 N N . GLU A 1 100 ? 12.807 -14.020 -5.958 1.00 87.19 100 GLU A N 1
ATOM 774 C CA . GLU A 1 100 ? 12.639 -14.879 -4.788 1.00 87.19 100 GLU A CA 1
ATOM 775 C C . GLU A 1 100 ? 12.802 -14.069 -3.493 1.00 87.19 100 GLU A C 1
ATOM 777 O O . GLU A 1 100 ? 13.695 -13.235 -3.369 1.00 87.19 100 GLU A O 1
ATOM 782 N N . GLY A 1 101 ? 11.900 -14.278 -2.531 1.00 87.81 101 GLY A N 1
ATOM 783 C CA . GLY A 1 101 ? 11.890 -13.510 -1.283 1.00 87.81 101 GLY A CA 1
ATOM 784 C C . GLY A 1 101 ? 11.384 -12.068 -1.412 1.00 87.81 101 GLY A C 1
ATOM 785 O O . GLY A 1 101 ? 11.495 -11.313 -0.448 1.00 87.81 101 GLY A O 1
ATOM 786 N N . ALA A 1 102 ? 10.818 -11.667 -2.558 1.00 91.31 102 ALA A N 1
ATOM 787 C CA . ALA A 1 102 ? 10.188 -10.356 -2.687 1.00 91.31 102 ALA A CA 1
ATOM 788 C C . ALA A 1 102 ? 9.086 -10.147 -1.617 1.00 91.31 102 ALA A C 1
ATOM 790 O O . ALA A 1 102 ? 8.379 -11.108 -1.294 1.00 91.31 102 ALA A O 1
ATOM 791 N N . PRO A 1 103 ? 8.906 -8.918 -1.090 1.00 93.38 103 PRO A N 1
ATOM 792 C CA . PRO A 1 103 ? 7.879 -8.586 -0.098 1.00 93.38 103 PRO A CA 1
ATOM 793 C C . PRO A 1 103 ? 6.459 -8.987 -0.524 1.00 93.38 103 PRO A C 1
ATOM 795 O O . PRO A 1 103 ? 5.973 -8.556 -1.569 1.00 93.38 103 PRO A O 1
ATOM 798 N N . LYS A 1 104 ? 5.755 -9.788 0.276 1.00 94.56 104 LYS A N 1
ATOM 799 C CA . LYS A 1 104 ? 4.398 -10.265 -0.045 1.00 94.56 104 LYS A CA 1
ATOM 800 C C . LYS A 1 104 ? 3.489 -10.129 1.168 1.00 94.56 104 LYS A C 1
ATOM 802 O O . LYS A 1 104 ? 3.919 -10.410 2.280 1.00 94.56 104 LYS A O 1
ATOM 807 N N . CYS A 1 105 ? 2.241 -9.732 0.937 1.00 95.19 105 CYS A N 1
ATOM 808 C CA . CYS A 1 105 ? 1.182 -9.840 1.935 1.00 95.19 105 CYS A CA 1
ATOM 809 C C . CYS A 1 105 ? 0.520 -11.228 1.877 1.00 95.19 105 CYS A C 1
ATOM 811 O O . CYS A 1 105 ? 0.727 -11.990 0.928 1.00 95.19 105 CYS A O 1
ATOM 813 N N . ASP A 1 106 ? -0.289 -11.548 2.887 1.00 95.00 106 ASP A N 1
ATOM 814 C CA . ASP A 1 106 ? -1.098 -12.769 2.908 1.00 95.00 106 ASP A CA 1
ATOM 815 C C . ASP A 1 106 ? -2.137 -12.756 1.761 1.00 95.00 106 ASP A C 1
ATOM 817 O O . ASP A 1 106 ? -2.982 -11.856 1.729 1.00 95.00 106 ASP A O 1
ATOM 821 N N . PRO A 1 107 ? -2.137 -13.736 0.833 1.00 94.62 107 PRO A N 1
ATOM 822 C CA . PRO A 1 107 ? -3.096 -13.781 -0.274 1.00 94.62 107 PRO A CA 1
ATOM 823 C C . PRO A 1 107 ? -4.565 -13.872 0.162 1.00 94.62 107 PRO A C 1
ATOM 825 O O . PRO A 1 107 ? -5.446 -13.436 -0.582 1.00 94.62 107 PRO A O 1
ATOM 828 N N . HIS A 1 108 ? -4.857 -14.386 1.364 1.00 95.75 108 HIS A N 1
ATOM 829 C CA . HIS A 1 108 ? -6.231 -14.446 1.880 1.00 95.75 108 HIS A CA 1
ATOM 830 C C . HIS A 1 108 ? -6.835 -13.054 2.104 1.00 95.75 108 HIS A C 1
ATOM 832 O O . HIS A 1 108 ? -8.058 -12.931 2.179 1.00 95.75 108 HIS A O 1
ATOM 838 N N . LEU A 1 109 ? -6.008 -12.002 2.140 1.00 96.25 109 LEU A N 1
ATOM 839 C CA . LEU A 1 109 ? -6.444 -10.608 2.185 1.00 96.25 109 LEU A CA 1
ATOM 840 C C . LEU A 1 109 ? -7.453 -10.280 1.076 1.00 96.25 109 LEU A C 1
ATOM 842 O O . LEU A 1 109 ? -8.455 -9.620 1.343 1.00 96.25 109 LEU A O 1
ATOM 846 N N . PHE A 1 110 ? -7.247 -10.788 -0.144 1.00 96.50 110 PHE A N 1
ATOM 847 C CA . PHE A 1 110 ? -8.153 -10.537 -1.274 1.00 96.50 110 PHE A CA 1
ATOM 848 C C . PHE A 1 110 ? -9.499 -11.270 -1.151 1.00 96.50 110 PHE A C 1
ATOM 850 O O . PHE A 1 110 ? -10.461 -10.912 -1.825 1.00 96.50 110 PHE A O 1
ATOM 857 N N . GLY A 1 111 ? -9.588 -12.276 -0.276 1.00 95.06 111 GLY A N 1
ATOM 858 C CA . GLY A 1 111 ? -10.817 -13.022 0.004 1.00 95.06 111 GLY A CA 1
ATOM 859 C C . GLY A 1 111 ? -11.716 -12.383 1.066 1.00 95.06 111 GLY A C 1
ATOM 860 O O . GLY A 1 111 ? -12.809 -12.888 1.306 1.00 95.06 111 GLY A O 1
ATOM 861 N N . LEU A 1 112 ? -11.292 -11.285 1.705 1.00 94.19 112 LEU A N 1
ATOM 862 C CA . LEU A 1 112 ? -12.028 -10.659 2.813 1.00 94.19 112 LEU A CA 1
ATOM 863 C C . LEU A 1 112 ? -13.265 -9.853 2.382 1.00 94.19 112 LEU A C 1
ATOM 865 O O . LEU A 1 112 ? -14.015 -9.390 3.238 1.00 94.19 112 LEU A O 1
ATOM 869 N N . GLY A 1 113 ? -13.471 -9.636 1.078 1.00 95.56 113 GLY A N 1
ATOM 870 C CA . GLY A 1 113 ? -14.546 -8.773 0.571 1.00 95.56 113 GLY A CA 1
ATOM 871 C C . GLY A 1 113 ? -14.327 -7.277 0.843 1.00 95.56 113 GLY A C 1
ATOM 872 O O . GLY A 1 113 ? -15.255 -6.485 0.711 1.00 95.56 113 GLY A O 1
ATOM 873 N N . ILE A 1 114 ? -13.108 -6.888 1.222 1.00 96.81 114 ILE A N 1
ATOM 874 C CA . ILE A 1 114 ? -12.702 -5.501 1.465 1.00 96.81 114 ILE A CA 1
ATOM 875 C C . ILE A 1 114 ? -12.072 -4.950 0.176 1.00 96.81 114 ILE A C 1
ATOM 877 O O . ILE A 1 114 ? -11.223 -5.631 -0.402 1.00 96.81 114 ILE A O 1
ATOM 881 N N . PRO A 1 115 ? -12.435 -3.740 -0.289 1.00 97.75 115 PRO A N 1
ATOM 882 C CA . PRO A 1 115 ? -11.809 -3.122 -1.456 1.00 97.75 115 PRO A CA 1
ATOM 883 C C . PRO A 1 115 ? -10.291 -2.968 -1.297 1.00 97.75 115 PRO A C 1
ATOM 885 O O . PRO A 1 115 ? -9.815 -2.475 -0.270 1.00 97.75 115 PRO A O 1
ATOM 888 N N . VAL A 1 116 ? -9.536 -3.345 -2.334 1.00 98.19 116 VAL A N 1
ATOM 889 C CA . VAL A 1 116 ? -8.069 -3.252 -2.356 1.00 98.19 116 VAL A CA 1
ATOM 890 C C . VAL A 1 116 ? -7.602 -2.414 -3.542 1.00 98.19 116 VAL A C 1
ATOM 892 O O . VAL A 1 116 ? -7.968 -2.687 -4.683 1.00 98.19 116 VAL A O 1
ATOM 895 N N . LEU A 1 117 ? -6.759 -1.417 -3.274 1.00 97.94 117 LEU A N 1
ATOM 896 C CA . LEU A 1 117 ? -6.074 -0.615 -4.286 1.00 97.94 117 LEU A CA 1
ATOM 897 C C . LEU A 1 117 ? -4.579 -0.947 -4.284 1.00 97.94 117 LEU A C 1
ATOM 899 O O . LEU A 1 117 ? -3.904 -0.758 -3.276 1.00 97.94 117 LEU A O 1
ATOM 903 N N . GLY A 1 118 ? -4.043 -1.397 -5.417 1.00 96.81 118 GLY A N 1
ATOM 904 C CA . GLY A 1 118 ? -2.604 -1.584 -5.606 1.00 96.81 118 GLY A CA 1
ATOM 905 C C . GLY A 1 118 ? -1.958 -0.401 -6.323 1.00 96.81 118 GLY A C 1
ATOM 906 O O . GLY A 1 118 ? -2.468 0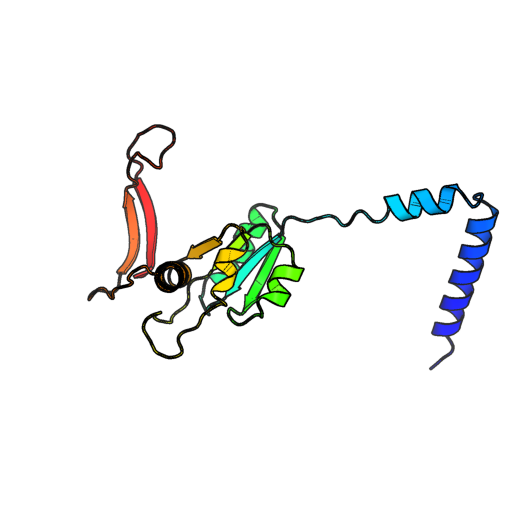.045 -7.347 1.00 96.81 118 GLY A O 1
ATOM 907 N N . ILE A 1 119 ? -0.820 0.087 -5.820 1.00 95.12 119 ILE A N 1
ATOM 908 C CA . ILE A 1 119 ? -0.044 1.171 -6.445 1.00 95.12 119 ILE A CA 1
ATOM 909 C C . ILE A 1 119 ? 1.350 0.652 -6.806 1.00 95.12 119 ILE A C 1
ATOM 911 O O . ILE A 1 119 ? 2.084 0.199 -5.931 1.00 95.12 119 ILE A O 1
ATOM 915 N N . CYS A 1 120 ? 1.742 0.759 -8.081 1.00 92.38 120 CYS A N 1
ATOM 916 C CA . CYS A 1 120 ? 3.054 0.320 -8.581 1.00 92.38 120 CYS A CA 1
ATOM 917 C C . CYS A 1 120 ? 3.361 -1.139 -8.173 1.00 92.38 120 CYS A C 1
ATOM 919 O O . CYS A 1 120 ? 2.667 -2.045 -8.631 1.00 92.38 120 CYS A O 1
ATOM 921 N N . TYR A 1 121 ? 4.323 -1.382 -7.276 1.00 94.38 121 TYR A N 1
ATOM 922 C CA . TYR A 1 121 ? 4.605 -2.716 -6.735 1.00 94.38 121 TYR A CA 1
ATOM 923 C C . TYR A 1 121 ? 3.348 -3.417 -6.201 1.00 94.38 121 TYR A C 1
ATOM 925 O O . TYR A 1 121 ? 3.112 -4.577 -6.525 1.00 94.38 121 TYR A O 1
ATOM 933 N N . GLY A 1 122 ? 2.494 -2.715 -5.449 1.00 96.00 122 GLY A N 1
ATOM 934 C CA . GLY A 1 122 ? 1.249 -3.277 -4.927 1.00 96.00 122 GLY A CA 1
ATOM 935 C C . GLY A 1 122 ? 0.285 -3.737 -6.027 1.00 96.00 122 GLY A C 1
ATOM 936 O O . GLY A 1 122 ? -0.384 -4.756 -5.869 1.00 96.00 122 GLY A O 1
ATOM 937 N N . LEU A 1 123 ? 0.253 -3.037 -7.169 1.00 95.31 123 LEU A N 1
ATOM 938 C CA . LEU A 1 123 ? -0.521 -3.447 -8.347 1.00 95.31 123 LEU A CA 1
ATOM 939 C C . LEU A 1 123 ? 0.066 -4.714 -8.981 1.00 95.31 123 LEU A C 1
ATOM 941 O O . LEU A 1 123 ? -0.675 -5.648 -9.285 1.00 95.31 123 LEU A O 1
ATOM 945 N N . GLN A 1 124 ? 1.389 -4.766 -9.149 1.00 94.69 124 GLN A N 1
ATOM 946 C CA . GLN A 1 124 ? 2.082 -5.943 -9.682 1.00 94.69 124 GLN A CA 1
ATOM 947 C C . GLN A 1 124 ? 1.889 -7.165 -8.773 1.00 94.69 124 GLN A C 1
ATOM 949 O O . GLN A 1 124 ? 1.591 -8.258 -9.254 1.00 94.69 124 GLN A O 1
ATOM 954 N N . LEU A 1 125 ? 2.005 -6.977 -7.457 1.00 95.62 125 LEU A N 1
ATOM 955 C CA . LEU A 1 125 ? 1.775 -8.015 -6.459 1.00 95.62 125 LEU A CA 1
ATOM 956 C C . LEU A 1 125 ? 0.344 -8.544 -6.522 1.00 95.62 125 LEU A C 1
ATOM 958 O O . LEU A 1 125 ? 0.149 -9.756 -6.580 1.00 95.62 125 LEU A O 1
ATOM 962 N N . MET A 1 126 ? -0.645 -7.650 -6.559 1.00 96.12 126 MET A N 1
ATOM 963 C CA . MET A 1 126 ? -2.051 -8.026 -6.696 1.00 96.12 126 MET A CA 1
ATOM 964 C C . MET A 1 126 ? -2.293 -8.826 -7.980 1.00 96.12 126 MET A C 1
ATOM 966 O O . MET A 1 126 ? -2.888 -9.900 -7.923 1.00 96.12 126 MET A O 1
ATOM 970 N N . ALA A 1 127 ? -1.781 -8.357 -9.123 1.00 95.25 127 ALA A N 1
ATOM 971 C CA . ALA A 1 127 ? -1.895 -9.080 -10.386 1.00 95.25 127 ALA A CA 1
ATOM 972 C C . ALA A 1 127 ? -1.269 -10.479 -10.297 1.00 95.25 127 ALA A C 1
ATOM 974 O O . ALA A 1 127 ? -1.887 -11.450 -10.723 1.00 95.25 127 ALA A O 1
ATOM 975 N N . HIS A 1 128 ? -0.078 -10.599 -9.705 1.00 94.06 128 HIS A N 1
ATOM 976 C CA . HIS A 1 128 ? 0.613 -11.876 -9.549 1.00 94.06 128 HIS A CA 1
ATOM 977 C C . HIS A 1 128 ? -0.144 -12.856 -8.636 1.00 94.06 128 HIS A C 1
ATOM 979 O O . HIS A 1 128 ? -0.334 -14.015 -9.003 1.00 94.06 128 HIS A O 1
ATOM 985 N N . LEU A 1 129 ? -0.600 -12.401 -7.463 1.00 94.00 129 LEU A N 1
ATOM 986 C CA . LEU A 1 129 ? -1.285 -13.249 -6.479 1.00 94.00 129 LEU A CA 1
ATOM 987 C C . LEU A 1 129 ? -2.685 -13.686 -6.932 1.00 94.00 129 LEU A C 1
ATOM 989 O O . LEU A 1 129 ? -3.139 -14.759 -6.546 1.00 94.00 129 LEU A O 1
ATOM 993 N N . LEU A 1 130 ? -3.345 -12.896 -7.782 1.00 94.88 130 LEU A N 1
ATOM 994 C CA . LEU A 1 130 ? -4.652 -13.222 -8.363 1.00 94.88 130 LEU A CA 1
ATOM 995 C C . LEU A 1 130 ? -4.554 -14.032 -9.672 1.00 94.88 130 LEU A C 1
ATOM 997 O O . LEU A 1 130 ? -5.540 -14.165 -10.393 1.00 94.88 130 LEU A O 1
ATOM 1001 N N . GLY A 1 131 ? -3.378 -14.586 -9.990 1.00 92.75 131 GLY A N 1
ATOM 1002 C CA . GLY A 1 131 ? -3.172 -15.472 -11.145 1.00 92.75 131 GLY A CA 1
ATOM 1003 C C . GLY A 1 131 ? -2.920 -14.757 -12.477 1.00 92.75 131 GLY A C 1
ATOM 1004 O O . GLY A 1 131 ? -2.856 -15.402 -13.523 1.00 92.75 131 GLY A O 1
ATOM 1005 N N . GLY A 1 132 ? -2.757 -13.437 -12.457 1.00 93.25 132 GLY A N 1
ATOM 1006 C CA . GLY A 1 132 ? -2.298 -12.656 -13.598 1.00 93.25 132 GLY A CA 1
ATOM 1007 C C . GLY A 1 132 ? -0.799 -12.827 -13.866 1.00 93.25 132 GLY A C 1
ATOM 1008 O O . GLY A 1 132 ? -0.033 -13.365 -13.063 1.00 93.25 132 GLY A O 1
ATOM 1009 N N . LYS A 1 133 ? -0.358 -12.334 -15.026 1.00 90.44 133 LYS A N 1
ATOM 1010 C CA . LYS A 1 133 ? 1.047 -12.375 -15.443 1.00 90.44 133 LYS A CA 1
ATOM 1011 C C . LYS A 1 133 ? 1.668 -10.987 -15.334 1.00 90.44 133 LYS A C 1
ATOM 1013 O O . LYS A 1 133 ? 1.206 -10.054 -15.979 1.00 90.44 133 LYS A O 1
ATOM 1018 N N . VAL A 1 134 ? 2.752 -10.881 -14.571 1.00 90.06 134 VAL A N 1
ATOM 1019 C CA . VAL A 1 134 ? 3.616 -9.694 -14.541 1.00 90.06 134 VAL A CA 1
ATOM 1020 C C . VAL A 1 134 ? 4.848 -9.986 -15.387 1.00 90.06 134 VAL A C 1
ATOM 1022 O O . VAL A 1 134 ? 5.452 -11.053 -15.252 1.00 90.06 134 VAL A O 1
ATOM 1025 N N . THR A 1 135 ? 5.205 -9.063 -16.274 1.00 85.00 135 THR A N 1
ATOM 1026 C CA . THR A 1 135 ? 6.383 -9.154 -17.144 1.00 85.00 135 THR A CA 1
ATOM 1027 C C . THR A 1 135 ? 7.265 -7.937 -16.947 1.00 85.00 135 THR A C 1
ATOM 1029 O O . THR A 1 135 ? 6.759 -6.829 -16.797 1.00 85.00 135 THR A O 1
ATOM 1032 N N . THR A 1 136 ? 8.575 -8.136 -16.997 1.00 78.19 136 THR A N 1
ATOM 1033 C CA . THR A 1 136 ? 9.533 -7.038 -17.074 1.00 78.19 136 THR A CA 1
ATOM 1034 C C . THR A 1 136 ? 9.483 -6.392 -18.452 1.00 78.19 136 THR A C 1
ATOM 1036 O O . THR A 1 136 ? 9.456 -7.079 -19.476 1.00 78.19 136 THR A O 1
ATOM 1039 N N . SER A 1 137 ? 9.481 -5.062 -18.474 1.00 71.44 137 SER A N 1
ATOM 1040 C CA . SER A 1 137 ? 9.836 -4.305 -19.670 1.00 71.44 137 SER A CA 1
ATOM 1041 C C . SER A 1 137 ? 11.360 -4.233 -19.767 1.00 71.44 137 SER A C 1
ATOM 1043 O O . SER A 1 137 ? 12.053 -4.177 -18.752 1.00 71.44 137 SER A O 1
ATOM 1045 N N . GLY A 1 138 ? 11.904 -4.240 -20.985 1.00 66.25 138 GLY A N 1
ATOM 1046 C CA . GLY A 1 138 ? 13.338 -4.015 -21.210 1.00 66.25 138 GLY A CA 1
ATOM 1047 C C . GLY A 1 138 ? 13.770 -2.560 -20.987 1.00 66.25 138 GLY A C 1
ATOM 1048 O O . GLY A 1 138 ? 14.952 -2.252 -21.113 1.00 66.25 138 GLY A O 1
ATOM 1049 N N . ILE A 1 139 ? 12.820 -1.667 -20.696 1.00 72.38 139 ILE A N 1
ATOM 1050 C CA . ILE A 1 139 ? 13.019 -0.231 -20.520 1.00 72.38 139 ILE A CA 1
ATOM 1051 C C . ILE A 1 139 ? 12.383 0.162 -19.190 1.00 72.38 139 ILE A C 1
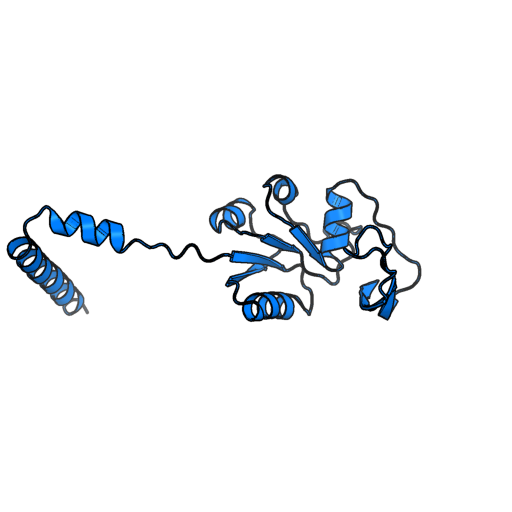ATOM 1053 O O . ILE A 1 139 ? 11.225 -0.165 -18.943 1.00 72.38 139 ILE A O 1
ATOM 1057 N N . SER A 1 140 ? 13.146 0.869 -18.360 1.00 72.00 140 SER A N 1
ATOM 1058 C CA . SER A 1 140 ? 12.622 1.517 -17.162 1.00 72.00 140 SER A CA 1
ATOM 1059 C C . SER A 1 140 ? 11.946 2.835 -17.533 1.00 72.00 140 SER A C 1
ATOM 1061 O O . SER A 1 140 ? 12.565 3.693 -18.167 1.00 72.00 140 SER A O 1
ATOM 1063 N N . GLU A 1 141 ? 10.697 3.008 -17.117 1.00 74.69 141 GLU A N 1
ATOM 1064 C CA . GLU A 1 141 ? 9.870 4.179 -17.405 1.00 74.69 141 GLU A CA 1
ATOM 1065 C C . GLU A 1 141 ? 9.591 4.941 -16.111 1.00 74.69 141 GLU A C 1
ATOM 1067 O O . GLU A 1 141 ? 8.905 4.467 -15.208 1.00 74.69 141 G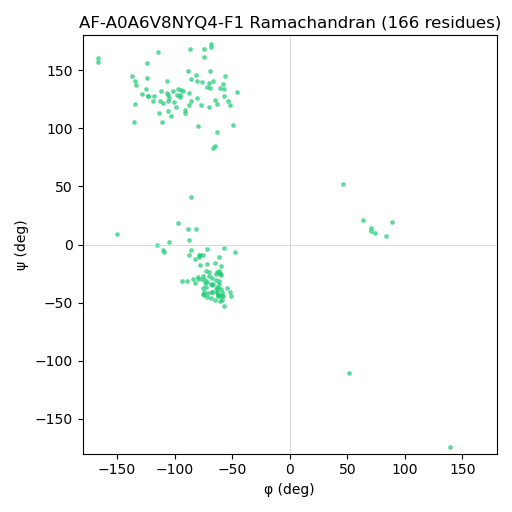LU A O 1
ATOM 1072 N N . TYR A 1 142 ? 10.145 6.148 -16.013 1.00 76.06 142 TYR A N 1
ATOM 1073 C CA . TYR A 1 142 ? 9.978 7.009 -14.849 1.00 76.06 142 TYR A CA 1
ATOM 1074 C C . TYR A 1 142 ? 9.668 8.424 -15.309 1.00 76.06 142 TYR A C 1
ATOM 1076 O O . TYR A 1 142 ? 10.479 9.051 -15.993 1.00 76.06 142 TYR A O 1
ATOM 1084 N N . GLY A 1 143 ? 8.515 8.950 -14.900 1.00 84.56 143 GLY A N 1
ATOM 1085 C CA . GLY A 1 143 ? 8.182 10.351 -15.134 1.00 84.56 143 GLY A CA 1
ATOM 1086 C C . GLY A 1 143 ? 6.742 10.609 -15.538 1.00 84.56 143 GLY A C 1
ATOM 1087 O O . GLY A 1 143 ? 5.882 9.726 -15.551 1.00 84.56 143 GLY A O 1
ATOM 1088 N N . LYS A 1 144 ? 6.484 11.876 -15.860 1.00 88.00 144 LYS A N 1
ATOM 1089 C CA . LYS A 1 144 ? 5.172 12.331 -16.307 1.00 88.00 144 LYS A CA 1
ATOM 1090 C C . LYS A 1 144 ? 4.829 11.679 -17.648 1.00 88.00 144 LYS A C 1
ATOM 1092 O O . LYS A 1 144 ? 5.581 11.825 -18.605 1.00 88.00 144 LYS A O 1
ATOM 1097 N N . THR A 1 145 ? 3.686 11.009 -17.696 1.00 89.62 145 THR A N 1
ATOM 1098 C CA . THR A 1 145 ? 3.185 10.288 -18.870 1.00 89.62 145 THR A CA 1
ATOM 1099 C C . THR A 1 145 ? 1.697 10.573 -19.028 1.00 89.62 145 THR A C 1
ATOM 1101 O O . THR A 1 145 ? 0.992 10.727 -18.032 1.00 89.62 145 THR A O 1
ATOM 1104 N N . GLU A 1 146 ? 1.212 10.664 -20.262 1.00 89.75 146 GLU A N 1
ATOM 1105 C CA . GLU A 1 146 ? -0.219 10.809 -20.534 1.00 89.75 146 GLU A CA 1
ATOM 1106 C C . 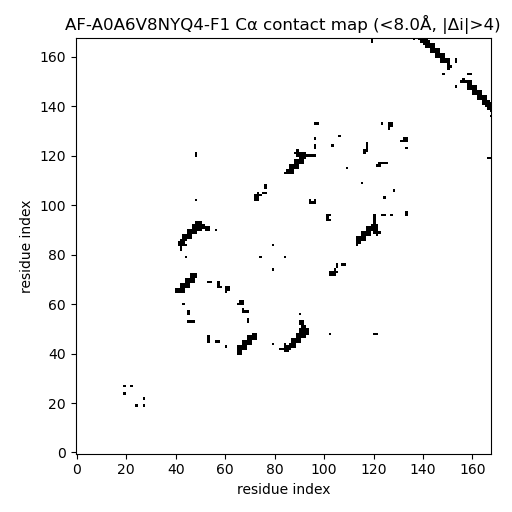GLU A 1 146 ? -0.877 9.425 -20.587 1.00 89.75 146 GLU A C 1
ATOM 1108 O O . GLU A 1 146 ? -0.465 8.558 -21.358 1.00 89.75 146 GLU A O 1
ATOM 1113 N N . LEU A 1 147 ? -1.891 9.217 -19.749 1.00 87.81 147 LEU A N 1
ATOM 1114 C CA . LEU A 1 147 ? -2.720 8.019 -19.717 1.00 87.81 147 LEU A CA 1
ATOM 1115 C C . LEU A 1 147 ? -4.037 8.314 -20.434 1.00 87.81 147 LEU A C 1
ATOM 1117 O O . LEU A 1 147 ? -4.766 9.219 -20.033 1.00 87.81 147 LEU A O 1
ATOM 1121 N N . SER A 1 148 ? -4.359 7.530 -21.459 1.00 87.38 148 SER A N 1
ATOM 1122 C CA . SER A 1 148 ? -5.680 7.548 -22.091 1.00 87.38 148 SER A CA 1
ATOM 1123 C C . SER A 1 148 ? -6.546 6.454 -21.475 1.00 87.38 148 SER A C 1
ATOM 1125 O O . SER A 1 148 ? -6.124 5.298 -21.401 1.00 87.38 148 SER A O 1
ATOM 1127 N N . LEU A 1 149 ? -7.732 6.828 -20.997 1.00 81.94 149 LEU A N 1
ATOM 1128 C CA . LEU A 1 149 ? -8.716 5.890 -20.468 1.00 81.94 149 LEU A CA 1
ATOM 1129 C C . LEU A 1 149 ? -9.687 5.477 -21.577 1.00 81.94 149 LEU A C 1
ATOM 1131 O O . LEU A 1 149 ? -10.232 6.323 -22.285 1.00 81.94 149 LEU A O 1
ATOM 1135 N N . ASP A 1 150 ? -9.926 4.173 -21.706 1.00 79.75 150 ASP A N 1
ATOM 1136 C CA . ASP A 1 150 ? -10.960 3.664 -22.605 1.00 79.75 150 ASP A CA 1
ATOM 1137 C C . ASP A 1 150 ? -12.352 4.030 -22.067 1.00 79.75 150 ASP A C 1
ATOM 1139 O O . ASP A 1 150 ? -12.664 3.809 -20.897 1.00 79.75 150 ASP A O 1
ATOM 1143 N N . ALA A 1 151 ? -13.229 4.511 -22.952 1.00 61.03 151 ALA A N 1
ATOM 1144 C CA . ALA A 1 151 ? -14.548 5.089 -22.655 1.00 61.03 151 ALA A CA 1
ATOM 1145 C C . ALA A 1 151 ? -15.542 4.195 -21.874 1.00 61.03 151 ALA A C 1
ATOM 1147 O O . ALA A 1 151 ? -16.647 4.620 -21.558 1.00 61.03 151 ALA A O 1
ATOM 1148 N N . ARG A 1 152 ? -15.191 2.940 -21.562 1.00 60.97 152 ARG A N 1
ATOM 1149 C CA . ARG A 1 152 ? -16.000 2.069 -20.687 1.00 60.97 152 ARG A CA 1
ATOM 1150 C C . ARG A 1 152 ? -15.826 2.385 -19.199 1.00 60.97 152 ARG A C 1
ATOM 1152 O O . ARG A 1 152 ? -16.567 1.827 -18.396 1.00 60.97 152 ARG A O 1
ATOM 1159 N N . SER A 1 153 ? -14.844 3.214 -18.838 1.00 56.59 153 SER A N 1
ATOM 1160 C CA . SER A 1 153 ? -14.586 3.639 -17.456 1.00 56.59 153 SER A CA 1
ATOM 1161 C C . SER A 1 153 ? -14.923 5.105 -17.166 1.00 56.59 153 SER A C 1
ATOM 1163 O O . SER A 1 153 ? -14.821 5.505 -16.010 1.00 56.59 153 SER A O 1
ATOM 1165 N N . SER A 1 154 ? -15.293 5.903 -18.174 1.00 52.62 154 SER A N 1
ATOM 1166 C CA . SER A 1 154 ? -15.795 7.272 -18.003 1.00 52.62 154 SER A CA 1
ATOM 1167 C C . SER A 1 154 ? -17.325 7.262 -18.041 1.00 52.62 154 SER A C 1
ATOM 1169 O O . SER A 1 154 ? -17.928 6.705 -18.958 1.00 52.62 154 SER A O 1
ATOM 1171 N N . ASP A 1 155 ? -17.969 7.871 -17.040 1.00 57.91 155 ASP A N 1
ATOM 1172 C CA . ASP A 1 155 ? -19.438 7.908 -16.905 1.00 57.91 155 ASP A CA 1
ATOM 1173 C C . ASP A 1 155 ? -20.147 8.623 -18.081 1.00 57.91 155 ASP A C 1
ATOM 1175 O O . ASP A 1 155 ? -21.369 8.535 -18.212 1.00 57.91 155 ASP A O 1
ATOM 1179 N N . ASP A 1 156 ? -19.403 9.307 -18.959 1.00 65.00 156 ASP A N 1
ATOM 1180 C CA . ASP A 1 156 ? -19.920 10.070 -20.102 1.00 65.00 156 ASP A CA 1
ATOM 1181 C C . ASP A 1 156 ? -19.499 9.540 -21.490 1.00 65.00 156 ASP A C 1
ATOM 1183 O O . ASP A 1 156 ? -19.916 10.092 -22.513 1.00 65.00 156 ASP A O 1
ATOM 1187 N N . GLY A 1 157 ? -18.713 8.458 -21.554 1.00 55.41 157 GLY A N 1
ATOM 1188 C CA . GLY A 1 157 ? -18.278 7.839 -22.810 1.00 55.41 157 GLY A CA 1
ATOM 1189 C C . GLY A 1 157 ? -17.262 8.652 -23.626 1.00 55.41 157 GLY A C 1
ATOM 1190 O O . GLY A 1 157 ? -17.013 8.311 -24.788 1.00 55.41 157 GLY A O 1
ATOM 1191 N N . SER A 1 158 ? -16.672 9.706 -23.056 1.00 59.16 158 SER A N 1
ATOM 1192 C CA . SER A 1 158 ? -15.586 10.459 -23.687 1.00 59.16 158 SER A CA 1
ATOM 1193 C C . SER A 1 158 ? -14.212 9.852 -23.356 1.00 59.16 158 SER A C 1
ATOM 1195 O O . SER A 1 158 ? -14.024 9.202 -22.325 1.00 59.16 158 SER A O 1
ATOM 1197 N N . ALA A 1 159 ? -13.257 9.977 -24.284 1.00 65.38 159 ALA A N 1
ATOM 1198 C CA . ALA A 1 159 ? -11.890 9.510 -24.075 1.00 65.38 159 ALA A CA 1
ATOM 1199 C C . ALA A 1 159 ? -11.129 10.543 -23.236 1.00 65.38 159 ALA A C 1
ATOM 1201 O O . ALA A 1 159 ? -10.687 11.570 -23.758 1.00 65.38 159 ALA A O 1
ATOM 1202 N N . ASP A 1 160 ? -10.961 10.255 -21.949 1.00 73.69 160 ASP A N 1
ATOM 1203 C CA . ASP A 1 160 ? -10.265 11.150 -21.034 1.00 73.69 160 ASP A CA 1
ATOM 1204 C C . ASP A 1 160 ? -8.760 10.889 -21.033 1.00 73.69 160 ASP A C 1
ATOM 1206 O O . ASP A 1 160 ? -8.292 9.756 -20.872 1.00 73.69 160 ASP A O 1
ATOM 1210 N N . THR A 1 161 ? -7.985 11.964 -21.177 1.00 80.88 161 THR A N 1
ATOM 1211 C CA . THR A 1 161 ? -6.524 11.927 -21.053 1.00 80.88 161 THR A CA 1
ATOM 1212 C C . THR A 1 161 ? -6.107 12.536 -19.722 1.00 80.88 161 THR A C 1
ATOM 1214 O O . THR A 1 161 ? -6.469 13.669 -19.407 1.00 80.88 161 THR A O 1
ATOM 1217 N N . HIS A 1 162 ? -5.335 11.780 -18.947 1.00 84.69 162 HIS A N 1
ATOM 1218 C CA . HIS A 1 162 ? -4.874 12.158 -17.619 1.00 84.69 162 HIS A CA 1
ATOM 1219 C C . HIS A 1 162 ? -3.350 12.110 -17.548 1.00 84.69 162 HIS A C 1
ATOM 1221 O O . HIS A 1 162 ? -2.735 11.077 -17.810 1.00 84.69 162 HIS A O 1
ATOM 1227 N N . SER A 1 163 ? -2.732 13.195 -17.088 1.00 85.94 163 SER A N 1
ATOM 1228 C CA . SER A 1 163 ? -1.314 13.171 -16.743 1.00 85.94 163 SER A CA 1
ATOM 1229 C C . SER A 1 163 ? -1.093 12.339 -15.473 1.00 85.94 163 SER A C 1
ATOM 1231 O O . SER A 1 163 ? -1.548 12.717 -14.391 1.00 85.94 163 SER A O 1
ATOM 1233 N N . ILE A 1 164 ? -0.329 11.255 -15.579 1.00 89.44 164 ILE A N 1
ATOM 1234 C CA . ILE A 1 164 ? 0.100 10.418 -14.451 1.00 89.44 164 ILE A CA 1
ATOM 1235 C C . ILE A 1 164 ? 1.615 10.496 -14.261 1.00 89.44 164 ILE A C 1
ATOM 1237 O O . ILE A 1 164 ? 2.349 10.945 -15.142 1.00 89.44 164 ILE A O 1
ATOM 1241 N N . PHE A 1 165 ? 2.102 10.034 -13.111 1.00 84.12 165 PHE A N 1
ATOM 1242 C CA . PHE A 1 165 ? 3.524 9.764 -12.919 1.00 84.12 165 PHE A CA 1
ATOM 1243 C C . PHE A 1 165 ? 3.747 8.255 -12.986 1.00 84.12 165 PHE A C 1
ATOM 1245 O O . PHE A 1 165 ? 3.291 7.517 -12.109 1.00 84.12 165 PHE A O 1
ATOM 1252 N N . LEU A 1 166 ? 4.400 7.807 -14.053 1.00 82.88 166 LEU A N 1
ATOM 1253 C CA . LEU A 1 166 ? 4.636 6.399 -14.328 1.00 82.88 166 LEU A CA 1
ATOM 1254 C C . LEU A 1 166 ? 5.899 5.912 -13.612 1.00 82.88 166 LEU A C 1
ATOM 1256 O O . LEU A 1 166 ? 6.883 6.648 -13.501 1.00 82.88 166 LEU A O 1
ATOM 1260 N N . PHE A 1 167 ? 5.824 4.678 -13.117 1.00 73.50 167 PHE A N 1
ATOM 1261 C CA . PHE A 1 167 ? 6.912 3.935 -12.490 1.00 73.50 167 PHE A CA 1
ATOM 1262 C C . PHE A 1 167 ? 6.885 2.509 -13.062 1.00 73.50 167 PHE A C 1
ATOM 1264 O O . PHE A 1 167 ? 5.984 1.739 -12.712 1.00 73.50 167 PHE A O 1
ATOM 1271 N N . GLY A 1 168 ? 7.822 2.190 -13.957 1.00 65.19 168 GLY A N 1
ATOM 1272 C CA . GLY A 1 168 ? 7.902 0.931 -14.709 1.00 65.19 168 GLY A CA 1
ATOM 1273 C C . GLY A 1 168 ? 9.326 0.438 -14.911 1.00 65.19 168 GLY A C 1
ATOM 1274 O O . GLY A 1 168 ? 10.251 1.278 -14.980 1.00 65.19 168 GLY A O 1
#

Solvent-accessible surface area (backbone atoms only — not comparable to full-atom values): 10027 Å² total; per-residue (Å²): 144,73,72,68,67,57,57,56,53,56,50,53,54,52,53,53,51,52,52,52,68,76,43,61,78,71,57,63,54,57,57,56,63,68,68,62,67,72,76,83,65,60,25,34,38,31,31,35,53,74,25,97,52,40,67,56,53,43,48,51,44,41,74,71,76,33,48,59,47,83,41,58,37,78,58,55,65,73,61,55,58,74,62,62,47,67,29,38,34,32,27,31,31,86,65,54,78,86,44,89,88,42,93,61,61,68,73,68,58,77,74,68,82,48,54,74,47,50,36,60,40,22,34,48,43,50,38,43,74,73,73,44,88,78,76,85,68,100,60,79,42,76,44,82,40,81,44,76,48,65,37,90,77,38,99,78,57,53,76,48,76,42,84,42,77,45,74,81

pLDDT: mean 79.62, std 19.92, range [41.03, 98.5]